Protein AF-A0A2P2LDG1-F1 (afdb_monomer_lite)

Secondary structure (DSSP, 8-state):
-HHHHSGGGGT--GGGSSB-S-TTT---B---THHHHHHHHHHHHHHHHTT-HHHHHHHTT--SS---TTTTT--SPPPP-----

Sequence (85 aa):
MVIVANPRQFKIPDWFLNRQKDYKDGKYSQVVSNALDMKLRDDLERLKKIRNHRGLRHYWGLRVRGQHTKTTGRRGKTVGVSKKR

Structure (mmCIF, N/CA/C/O backbone):
data_AF-A0A2P2LDG1-F1
#
_entry.id   AF-A0A2P2LDG1-F1
#
loop_
_atom_site.group_PDB
_atom_site.id
_atom_site.type_symbol
_atom_site.label_atom_id
_atom_site.label_alt_id
_atom_site.label_comp_id
_atom_site.label_asym_id
_atom_site.label_entity_id
_atom_site.label_seq_id
_atom_site.pdbx_PDB_ins_code
_atom_site.Cartn_x
_atom_site.Cartn_y
_atom_site.Cartn_z
_atom_site.occupancy
_atom_site.B_iso_or_equiv
_atom_site.auth_seq_id
_atom_site.auth_comp_id
_atom_site.auth_asym_id
_atom_site.auth_atom_id
_atom_site.pdbx_PDB_model_num
ATOM 1 N N . MET A 1 1 ? -23.839 -1.153 5.967 1.00 64.50 1 MET A N 1
ATOM 2 C CA . MET A 1 1 ? -22.357 -1.257 5.956 1.00 64.50 1 MET A CA 1
ATOM 3 C C . MET A 1 1 ? -21.727 -0.866 7.308 1.00 64.50 1 MET A C 1
ATOM 5 O O . MET A 1 1 ? -20.662 -0.271 7.332 1.00 64.50 1 MET A O 1
ATOM 9 N N . VAL A 1 2 ? -22.332 -1.217 8.456 1.00 83.94 2 VAL A N 1
ATOM 10 C CA . VAL A 1 2 ? -21.805 -0.800 9.780 1.00 83.94 2 VAL A CA 1
ATOM 11 C C . VAL A 1 2 ? -20.697 -1.737 10.272 1.00 83.94 2 VAL A C 1
ATOM 13 O O . VAL A 1 2 ? -19.651 -1.274 10.718 1.00 83.94 2 VAL A O 1
ATOM 16 N N . ILE A 1 3 ? -20.885 -3.050 10.092 1.00 85.94 3 ILE A N 1
ATOM 17 C CA . ILE A 1 3 ? -19.906 -4.077 10.487 1.00 85.94 3 ILE A CA 1
ATOM 18 C C . ILE A 1 3 ? -18.578 -3.891 9.750 1.00 85.94 3 ILE A C 1
ATOM 20 O O . ILE A 1 3 ? -17.519 -3.953 10.358 1.00 85.94 3 ILE A O 1
ATOM 24 N N . VAL A 1 4 ? -18.629 -3.610 8.447 1.00 87.50 4 VAL A N 1
ATOM 25 C CA . VAL A 1 4 ? -17.419 -3.435 7.631 1.00 87.50 4 VAL A CA 1
ATOM 26 C C . VAL A 1 4 ? -16.683 -2.135 7.969 1.00 87.50 4 VAL A C 1
ATOM 28 O O . VAL A 1 4 ? -15.458 -2.112 7.932 1.00 87.50 4 VAL A O 1
ATOM 31 N N . ALA A 1 5 ? -17.404 -1.068 8.328 1.00 87.81 5 ALA A N 1
ATOM 32 C CA . ALA A 1 5 ? -16.788 0.199 8.718 1.00 87.81 5 ALA A CA 1
ATOM 33 C C . ALA A 1 5 ? -16.080 0.105 10.081 1.00 87.81 5 ALA A C 1
ATOM 35 O O . ALA A 1 5 ? -14.982 0.634 10.236 1.00 87.81 5 ALA A O 1
ATOM 36 N N . ASN A 1 6 ? -16.678 -0.602 11.049 1.00 88.62 6 ASN A N 1
ATOM 37 C CA . ASN A 1 6 ? -16.154 -0.738 12.412 1.00 88.62 6 ASN A CA 1
ATOM 38 C C . ASN A 1 6 ? -16.066 -2.209 12.866 1.00 88.62 6 ASN A C 1
ATOM 40 O O . ASN A 1 6 ? -16.700 -2.590 13.851 1.00 88.62 6 ASN A O 1
ATOM 44 N N . PRO A 1 7 ? -15.253 -3.054 12.210 1.00 91.25 7 PRO A N 1
ATOM 45 C CA . PRO A 1 7 ? -15.243 -4.504 12.440 1.00 91.25 7 PRO A CA 1
ATOM 46 C C . PRO A 1 7 ? -14.838 -4.888 13.869 1.00 91.25 7 PRO A C 1
ATOM 48 O O . PRO A 1 7 ? -15.347 -5.857 14.432 1.00 91.25 7 PRO A O 1
ATOM 51 N N . ARG A 1 8 ? -13.986 -4.078 14.505 1.00 88.75 8 ARG A N 1
ATOM 52 C CA . ARG A 1 8 ? -13.525 -4.288 15.885 1.00 88.75 8 ARG A CA 1
ATOM 53 C C . ARG A 1 8 ? -14.655 -4.220 16.915 1.00 88.75 8 ARG A C 1
ATOM 55 O O . ARG A 1 8 ? -14.606 -4.935 17.909 1.00 88.75 8 ARG A O 1
ATOM 62 N N . GLN A 1 9 ? -15.683 -3.401 16.675 1.00 91.62 9 GLN A N 1
ATOM 63 C CA . GLN A 1 9 ? -16.845 -3.303 17.571 1.00 91.62 9 GLN A CA 1
ATOM 64 C C . GLN A 1 9 ? -17.673 -4.596 17.573 1.00 91.62 9 GLN A C 1
ATOM 66 O O . GLN A 1 9 ? -18.344 -4.902 18.552 1.00 91.62 9 GLN A O 1
ATOM 71 N N . PHE A 1 10 ? -17.562 -5.395 16.510 1.00 92.44 10 PHE A N 1
ATOM 72 C CA . PHE A 1 10 ? -18.251 -6.673 16.347 1.00 92.44 10 PHE A CA 1
ATOM 73 C C . PHE A 1 10 ? -17.357 -7.872 16.690 1.00 92.44 10 PHE A C 1
ATOM 75 O O . PHE A 1 10 ? -17.608 -8.980 16.226 1.00 92.44 10 PHE A O 1
ATOM 82 N N . LYS A 1 11 ? -16.313 -7.661 17.507 1.00 91.69 11 LYS A N 1
ATOM 83 C CA . LYS A 1 11 ? -15.371 -8.701 17.960 1.00 91.69 11 LYS A CA 1
ATOM 84 C C . LYS A 1 11 ? -14.585 -9.383 16.828 1.00 91.69 11 LYS A C 1
ATOM 86 O O . LYS A 1 11 ? -14.080 -10.487 17.016 1.00 91.69 11 LYS A O 1
ATOM 91 N N . ILE A 1 12 ? -14.444 -8.738 15.667 1.00 91.88 12 ILE A N 1
ATOM 92 C CA . ILE A 1 12 ? -13.579 -9.243 14.594 1.00 91.88 12 ILE A CA 1
ATOM 93 C C . ILE A 1 12 ? -12.111 -9.013 14.998 1.00 91.88 12 ILE A C 1
ATOM 95 O O . ILE A 1 12 ? -11.758 -7.876 15.326 1.00 91.88 12 ILE A O 1
ATOM 99 N N . PRO A 1 13 ? -11.251 -10.049 14.980 1.00 94.50 13 PRO A N 1
ATOM 100 C CA . PRO A 1 13 ? -9.855 -9.917 15.387 1.00 94.50 13 PRO A CA 1
ATOM 101 C C . PRO A 1 13 ? -9.021 -9.010 14.476 1.00 94.50 13 PRO A C 1
ATOM 103 O O . PRO A 1 13 ? -9.200 -8.992 13.258 1.00 94.50 13 PRO A O 1
ATOM 106 N N . ASP A 1 14 ? -8.022 -8.336 15.054 1.00 92.62 14 ASP A N 1
ATOM 107 C CA . ASP A 1 14 ? -7.136 -7.418 14.322 1.00 92.62 14 ASP A CA 1
ATOM 108 C C . ASP A 1 14 ? -6.314 -8.111 13.223 1.00 92.62 14 ASP A C 1
ATOM 110 O O . ASP A 1 14 ? -6.081 -7.522 12.167 1.00 92.62 14 ASP A O 1
ATOM 114 N N . TRP A 1 15 ? -5.923 -9.374 13.430 1.00 93.81 15 TRP A N 1
ATOM 115 C CA . TRP A 1 15 ? -5.158 -10.155 12.449 1.00 93.81 15 TRP A CA 1
ATOM 116 C C . TRP A 1 15 ? -5.942 -10.444 11.160 1.00 93.81 15 TRP A C 1
ATOM 118 O O . TRP A 1 15 ? -5.332 -10.757 10.139 1.00 93.81 15 TRP A O 1
ATOM 128 N N . PHE A 1 16 ? -7.275 -10.338 11.195 1.00 93.62 16 PHE A N 1
ATOM 129 C CA . PHE A 1 16 ? -8.144 -10.565 10.039 1.00 93.62 16 PHE A CA 1
ATOM 130 C C . PHE A 1 16 ? -8.280 -9.320 9.151 1.00 93.62 16 PHE A C 1
ATOM 132 O O . PHE A 1 16 ? -8.665 -9.415 7.985 1.00 93.62 16 PHE A O 1
ATOM 139 N N . LEU A 1 17 ? -7.967 -8.137 9.684 1.00 93.69 17 LEU A N 1
ATOM 140 C CA . LEU A 1 17 ? -8.153 -6.879 8.972 1.00 93.69 17 LEU A CA 1
ATOM 141 C C . LEU A 1 17 ? -7.134 -6.734 7.839 1.00 93.69 17 LEU A C 1
ATOM 143 O O . LEU A 1 17 ? -5.954 -7.057 7.995 1.00 93.69 17 LEU A O 1
ATOM 147 N N . ASN A 1 18 ? -7.582 -6.209 6.697 1.00 94.12 18 ASN A N 1
ATOM 148 C CA . ASN A 1 18 ? -6.746 -6.079 5.500 1.00 94.12 18 ASN A CA 1
ATOM 149 C C . ASN A 1 18 ? -5.691 -4.962 5.586 1.00 94.12 18 ASN A C 1
ATOM 151 O O . ASN A 1 18 ? -4.749 -4.943 4.790 1.00 94.12 18 ASN A O 1
ATOM 155 N N . ARG A 1 19 ? -5.824 -4.039 6.544 1.00 93.81 19 ARG A N 1
ATOM 156 C CA . ARG A 1 19 ? -4.854 -2.975 6.791 1.00 93.81 19 ARG A CA 1
ATOM 157 C C . ARG A 1 19 ? -4.551 -2.863 8.278 1.00 93.81 19 ARG A C 1
A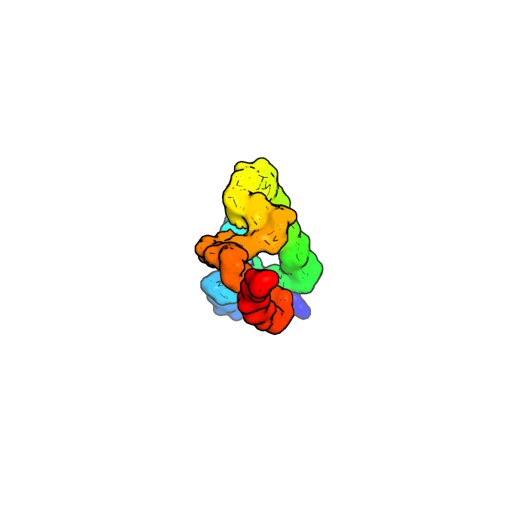TOM 159 O O . ARG A 1 19 ? -5.287 -2.250 9.051 1.00 93.81 19 ARG A O 1
ATOM 166 N N . GLN A 1 20 ? -3.431 -3.459 8.657 1.00 93.62 20 GLN A N 1
ATOM 167 C CA . GLN A 1 20 ? -2.949 -3.514 10.031 1.00 93.62 20 GLN A CA 1
ATOM 168 C C . GLN A 1 20 ? -1.837 -2.486 10.226 1.00 93.62 20 GLN A C 1
ATOM 170 O O . GLN A 1 20 ? -0.963 -2.376 9.366 1.00 93.62 20 GLN A O 1
ATOM 175 N N . LYS A 1 21 ? -1.878 -1.756 11.349 1.00 93.62 21 LYS A N 1
ATOM 176 C CA . LYS A 1 21 ? -0.859 -0.777 11.759 1.00 93.62 21 LYS A CA 1
ATOM 177 C C . LYS A 1 21 ? -0.419 0.142 10.604 1.00 93.62 21 LYS A C 1
ATOM 179 O O . LYS A 1 21 ? 0.728 0.092 10.158 1.00 93.62 21 LYS A O 1
ATOM 184 N N . ASP A 1 22 ? -1.347 0.956 10.091 1.00 93.62 22 ASP A N 1
ATOM 185 C CA . ASP A 1 22 ? -1.053 1.924 9.019 1.00 93.62 22 ASP A CA 1
ATOM 186 C C . ASP A 1 22 ? 0.130 2.832 9.411 1.00 93.62 22 ASP A C 1
ATOM 188 O O . ASP A 1 22 ? 0.285 3.224 10.565 1.00 93.62 22 ASP A O 1
ATOM 192 N N . TYR A 1 23 ? 0.994 3.153 8.451 1.00 90.31 23 TYR A N 1
ATOM 193 C CA . TYR A 1 23 ? 2.202 3.935 8.698 1.00 90.31 23 TYR A CA 1
ATOM 194 C C . TYR A 1 23 ? 1.934 5.402 9.082 1.00 90.31 23 TYR A C 1
ATOM 196 O O . TYR A 1 23 ? 2.826 6.027 9.651 1.00 90.31 23 TYR A O 1
ATOM 204 N N . LYS A 1 24 ? 0.772 5.972 8.725 1.00 91.50 24 LYS A N 1
ATOM 205 C CA . LYS A 1 24 ? 0.411 7.367 9.033 1.00 91.50 24 LYS A CA 1
ATOM 206 C C . LYS A 1 24 ? -0.144 7.493 10.448 1.00 91.50 24 LYS A C 1
ATOM 208 O O . LYS A 1 24 ? 0.282 8.357 11.201 1.00 91.50 24 LYS A O 1
ATOM 213 N N . ASP A 1 25 ? -1.121 6.659 10.779 1.00 92.56 25 ASP A N 1
ATOM 214 C CA . ASP A 1 25 ? -1.966 6.792 11.967 1.00 92.56 25 ASP A CA 1
ATOM 215 C C . ASP A 1 25 ? -1.849 5.617 12.948 1.00 92.56 25 ASP A C 1
ATOM 217 O O . ASP A 1 25 ? -2.386 5.687 14.050 1.00 92.56 25 ASP A O 1
ATOM 221 N N . GLY A 1 26 ? -1.157 4.534 12.583 1.00 92.25 26 GLY A N 1
ATOM 222 C CA . GLY A 1 26 ? -0.925 3.370 13.447 1.00 92.25 26 GLY A CA 1
ATOM 223 C C . GLY A 1 26 ? -2.158 2.498 13.695 1.00 92.25 26 GLY A C 1
ATOM 224 O O . GLY A 1 26 ? -2.072 1.515 14.431 1.00 92.25 26 GLY A O 1
ATOM 225 N N . LYS A 1 27 ? -3.303 2.833 13.093 1.00 91.81 27 LYS A N 1
ATOM 226 C CA . LYS A 1 27 ? -4.588 2.171 13.337 1.00 91.81 27 LYS A CA 1
ATOM 227 C C . LYS A 1 27 ? -4.745 0.889 12.520 1.00 91.81 27 LYS A C 1
ATOM 229 O O . LYS A 1 27 ? -4.086 0.679 11.499 1.00 91.81 27 LYS A O 1
ATOM 234 N N . TYR A 1 28 ? -5.666 0.049 12.982 1.00 92.56 28 TYR A N 1
ATOM 235 C CA . TYR A 1 28 ? -6.133 -1.149 12.290 1.00 92.56 28 TYR A CA 1
ATOM 236 C C . TYR A 1 28 ? -7.495 -0.855 11.667 1.00 92.56 28 TYR A C 1
ATOM 238 O O . TYR A 1 28 ? -8.383 -0.329 12.339 1.00 92.56 28 TYR A 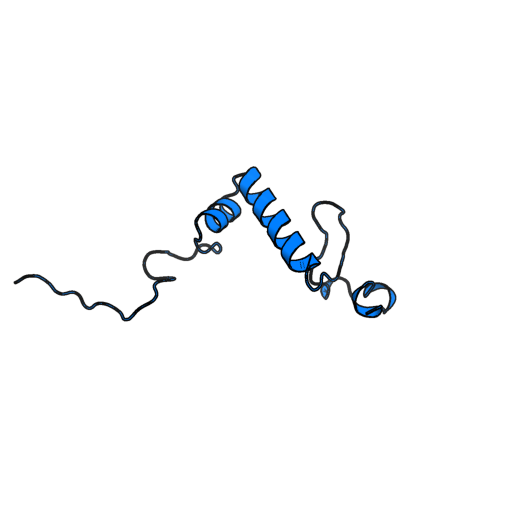O 1
ATOM 246 N N . SER A 1 29 ? -7.662 -1.167 10.386 1.00 92.56 29 SER A N 1
ATOM 247 C CA . SER A 1 29 ? -8.882 -0.848 9.643 1.00 92.56 29 SER A CA 1
ATOM 248 C C . SER A 1 29 ? -9.194 -1.910 8.596 1.00 92.56 29 SER A C 1
ATOM 250 O O . SER A 1 29 ? -8.291 -2.568 8.079 1.00 92.56 29 SER A O 1
ATOM 252 N N . GLN A 1 30 ? -10.481 -2.048 8.273 1.00 93.81 30 GLN A N 1
ATOM 253 C CA . GLN A 1 30 ? -10.926 -2.759 7.081 1.00 93.81 30 GLN A CA 1
ATOM 254 C C . GLN A 1 30 ? -11.219 -1.731 5.990 1.00 93.81 30 GLN A C 1
ATOM 256 O O . GLN A 1 30 ? -12.205 -1.001 6.054 1.00 93.81 30 GLN A O 1
ATOM 261 N N . VAL A 1 31 ? -10.345 -1.653 4.993 1.00 93.62 31 VAL A N 1
ATOM 262 C CA . VAL A 1 31 ? -10.481 -0.700 3.887 1.00 93.62 31 VAL A CA 1
ATOM 263 C C . VAL A 1 31 ? -11.278 -1.337 2.750 1.00 93.62 31 VAL A C 1
ATOM 265 O O . VAL A 1 31 ? -11.010 -2.477 2.371 1.00 93.62 31 VAL A O 1
ATOM 268 N N . VAL A 1 32 ? -12.249 -0.611 2.194 1.00 93.31 32 VAL A N 1
ATOM 269 C CA . VAL A 1 32 ? -13.192 -1.127 1.186 1.00 93.31 32 VAL A CA 1
ATOM 270 C C . VAL A 1 32 ? -13.382 -0.126 0.050 1.00 93.31 32 VAL A C 1
ATOM 272 O O . VAL A 1 32 ? -13.284 1.083 0.269 1.00 93.31 32 VAL A O 1
ATOM 275 N N . SER A 1 33 ? -13.733 -0.631 -1.138 1.00 92.06 33 SER A N 1
ATOM 276 C CA . SER A 1 33 ? -14.124 0.175 -2.305 1.00 92.06 33 SER A CA 1
ATOM 277 C C . SER A 1 33 ? -13.082 1.268 -2.617 1.00 92.06 33 SER A C 1
ATOM 279 O O . SER A 1 33 ? -11.883 0.999 -2.582 1.00 92.06 33 SER A O 1
ATOM 281 N N . ASN A 1 34 ? -13.516 2.500 -2.877 1.00 92.69 34 ASN A N 1
ATOM 282 C CA . ASN A 1 34 ? -12.669 3.617 -3.301 1.00 92.69 34 ASN A CA 1
ATOM 283 C C . ASN A 1 34 ? -11.520 3.926 -2.329 1.00 92.69 34 ASN A C 1
ATOM 285 O O . ASN A 1 34 ? -10.434 4.327 -2.752 1.00 92.69 34 ASN A O 1
ATOM 289 N N . ALA A 1 35 ? -11.726 3.716 -1.025 1.00 91.81 35 ALA A N 1
ATOM 290 C CA . ALA A 1 35 ? -10.686 3.958 -0.030 1.00 91.81 35 ALA A CA 1
ATOM 291 C C . ALA A 1 35 ? -9.494 2.999 -0.199 1.00 91.81 35 ALA A C 1
ATOM 293 O O . ALA A 1 35 ? -8.364 3.365 0.127 1.00 91.81 35 ALA A O 1
ATOM 294 N N . LEU A 1 36 ? -9.724 1.791 -0.731 1.00 93.31 36 LEU A N 1
ATOM 295 C CA . LEU A 1 36 ? -8.677 0.791 -0.951 1.00 93.31 36 LEU A CA 1
ATOM 296 C C . LEU A 1 36 ? -7.710 1.257 -2.040 1.00 93.31 36 LEU A C 1
ATOM 298 O O . LEU A 1 36 ? -6.496 1.258 -1.831 1.00 93.31 36 LEU A O 1
ATOM 302 N N . ASP A 1 37 ? -8.253 1.731 -3.159 1.00 94.19 37 ASP A N 1
ATOM 303 C CA . ASP A 1 37 ? -7.458 2.236 -4.277 1.00 94.19 37 ASP A CA 1
ATOM 304 C C . ASP A 1 37 ? -6.691 3.505 -3.901 1.00 94.19 37 ASP A C 1
ATOM 306 O O . ASP A 1 37 ? -5.519 3.656 -4.257 1.00 94.19 37 ASP A O 1
ATOM 310 N N . MET A 1 38 ? -7.314 4.404 -3.132 1.00 95.62 38 MET A N 1
ATOM 311 C CA . MET A 1 38 ? -6.635 5.593 -2.616 1.00 95.62 38 MET A CA 1
ATOM 312 C C . MET A 1 38 ? -5.463 5.225 -1.701 1.00 95.62 38 MET A C 1
ATOM 314 O O . MET A 1 38 ? -4.362 5.745 -1.881 1.00 95.62 38 MET A O 1
ATOM 318 N N . LYS A 1 39 ? -5.655 4.284 -0.766 1.00 94.06 39 LYS A N 1
ATOM 319 C CA . LYS A 1 39 ? -4.579 3.824 0.126 1.00 94.06 39 LYS A CA 1
ATOM 320 C C . LYS A 1 39 ? -3.434 3.164 -0.645 1.00 94.06 39 LYS A C 1
ATOM 322 O O . LYS A 1 39 ? -2.274 3.436 -0.342 1.00 94.06 39 LYS A O 1
ATOM 327 N N . LEU A 1 40 ? -3.734 2.359 -1.667 1.00 94.75 40 LEU A N 1
ATOM 328 C CA . LEU A 1 40 ? -2.708 1.754 -2.519 1.00 94.75 40 LEU A CA 1
ATOM 329 C C . LEU A 1 40 ? -1.891 2.815 -3.275 1.00 94.75 40 LEU A C 1
ATOM 331 O O . LEU A 1 40 ? -0.665 2.710 -3.351 1.00 94.75 40 LEU A O 1
ATOM 335 N N . ARG A 1 41 ? -2.553 3.844 -3.819 1.00 95.94 41 ARG A N 1
ATOM 336 C CA . ARG A 1 41 ? -1.878 4.960 -4.501 1.00 95.94 41 ARG A CA 1
ATOM 337 C C . ARG A 1 41 ? -0.951 5.715 -3.551 1.00 95.94 41 ARG A C 1
ATOM 339 O O . ARG A 1 41 ? 0.214 5.906 -3.894 1.00 95.94 41 ARG A O 1
ATOM 346 N N . ASP A 1 42 ? -1.430 6.059 -2.357 1.00 95.44 42 ASP A N 1
ATOM 347 C CA . ASP A 1 42 ? -0.642 6.725 -1.312 1.00 95.44 42 ASP A CA 1
ATOM 348 C C . ASP A 1 42 ? 0.601 5.911 -0.911 1.00 95.44 42 ASP A C 1
ATOM 350 O O . ASP A 1 42 ? 1.708 6.453 -0.824 1.00 95.44 42 ASP A O 1
ATOM 354 N N . ASP A 1 43 ? 0.437 4.601 -0.692 1.00 95.12 43 ASP A N 1
ATOM 355 C CA . ASP A 1 43 ? 1.532 3.708 -0.308 1.00 95.12 43 ASP A CA 1
ATOM 356 C C . ASP A 1 43 ? 2.605 3.627 -1.408 1.00 95.12 43 ASP A C 1
ATOM 358 O O . ASP A 1 43 ? 3.804 3.712 -1.122 1.00 95.12 43 ASP A O 1
ATOM 362 N N . LEU A 1 44 ? 2.193 3.488 -2.673 1.00 96.44 44 LEU A N 1
ATOM 363 C CA . LEU A 1 44 ? 3.114 3.451 -3.810 1.00 96.44 44 LEU A CA 1
ATOM 364 C C . LEU A 1 44 ? 3.821 4.789 -4.012 1.00 96.44 44 LEU A C 1
ATOM 366 O O . LEU A 1 44 ? 5.029 4.807 -4.251 1.00 96.44 44 LEU A O 1
ATOM 370 N N . GLU A 1 45 ? 3.103 5.900 -3.884 1.00 96.88 45 GLU A N 1
ATOM 371 C CA . GLU A 1 45 ? 3.666 7.238 -4.036 1.00 96.88 45 GLU A CA 1
ATOM 372 C C . GLU A 1 45 ? 4.705 7.536 -2.952 1.00 96.88 45 GLU A C 1
ATOM 374 O O . GLU A 1 45 ? 5.800 8.022 -3.243 1.00 96.88 45 GLU A O 1
ATOM 379 N N . ARG A 1 46 ? 4.438 7.132 -1.706 1.00 96.69 46 ARG A N 1
ATOM 380 C CA . ARG A 1 46 ? 5.430 7.205 -0.628 1.00 96.69 46 ARG A CA 1
ATOM 381 C C . ARG A 1 46 ? 6.697 6.417 -0.963 1.00 96.69 46 ARG A C 1
ATOM 383 O O . ARG A 1 46 ? 7.801 6.925 -0.772 1.00 96.69 46 ARG A O 1
ATOM 390 N N . LEU A 1 47 ? 6.563 5.184 -1.460 1.00 96.81 47 LEU A N 1
ATOM 391 C CA . LEU A 1 47 ? 7.722 4.355 -1.811 1.00 96.81 47 LEU A CA 1
ATOM 392 C C . LEU A 1 47 ? 8.536 4.947 -2.970 1.00 96.81 47 LEU A C 1
ATOM 394 O O . LEU A 1 47 ? 9.763 4.828 -2.958 1.00 96.81 47 LEU A O 1
ATOM 398 N N . LYS A 1 48 ? 7.875 5.589 -3.941 1.00 96.38 48 LYS A N 1
ATOM 399 C CA . LYS A 1 48 ? 8.539 6.317 -5.032 1.00 96.38 48 LYS A CA 1
ATOM 400 C C . LYS A 1 48 ? 9.315 7.522 -4.508 1.00 96.38 48 LYS A C 1
ATOM 402 O O . LYS A 1 48 ? 10.488 7.661 -4.842 1.00 96.38 48 LYS A O 1
ATOM 407 N N . LYS A 1 49 ? 8.707 8.338 -3.639 1.00 97.12 49 LYS A N 1
ATOM 408 C CA . LYS A 1 49 ? 9.348 9.525 -3.042 1.00 97.12 49 LYS A CA 1
ATOM 409 C C . LYS A 1 49 ? 10.599 9.178 -2.234 1.00 97.12 49 LYS A C 1
ATOM 411 O O . LYS A 1 49 ? 11.617 9.842 -2.378 1.00 97.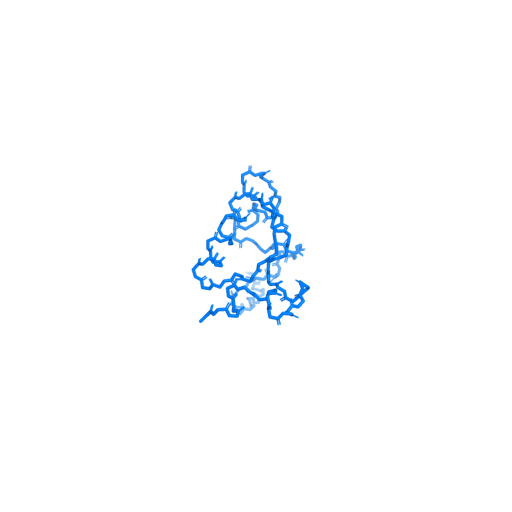12 49 LYS A O 1
ATOM 416 N N . ILE A 1 50 ? 10.554 8.093 -1.459 1.00 97.00 50 ILE A N 1
ATOM 417 C CA . ILE A 1 50 ? 11.708 7.583 -0.691 1.00 97.00 50 ILE A CA 1
ATOM 418 C C . IL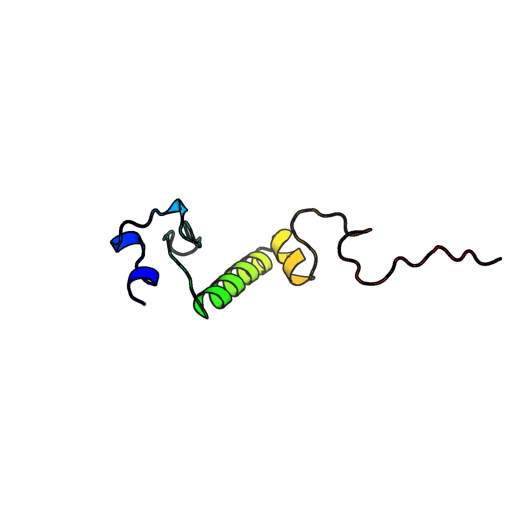E A 1 50 ? 12.777 6.947 -1.608 1.00 97.00 50 ILE A C 1
ATOM 420 O O . ILE A 1 50 ? 13.889 6.676 -1.169 1.00 97.00 50 ILE A O 1
ATOM 424 N N . ARG A 1 51 ? 12.460 6.694 -2.888 1.00 95.56 51 ARG A N 1
ATOM 425 C CA . ARG A 1 51 ? 13.299 5.946 -3.845 1.00 95.56 51 ARG A CA 1
ATOM 426 C C . ARG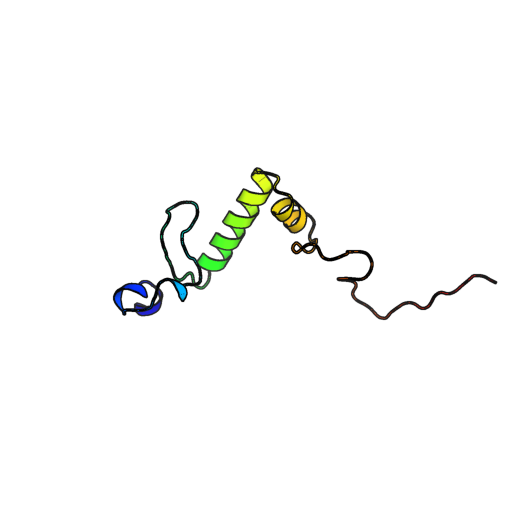 A 1 51 ? 13.649 4.533 -3.373 1.00 95.56 51 ARG A C 1
ATOM 428 O O . ARG A 1 51 ? 14.706 3.993 -3.691 1.00 95.56 51 ARG A O 1
ATOM 435 N N . ASN A 1 52 ? 12.733 3.889 -2.651 1.00 96.75 52 ASN A N 1
ATOM 436 C CA . ASN A 1 52 ? 12.905 2.490 -2.271 1.00 96.75 52 ASN A CA 1
ATOM 437 C C . ASN A 1 52 ? 12.871 1.607 -3.533 1.00 96.75 52 ASN A C 1
ATOM 439 O O . ASN A 1 52 ? 11.999 1.787 -4.386 1.00 96.75 52 ASN A O 1
ATOM 443 N N . HIS A 1 53 ? 13.761 0.611 -3.629 1.00 96.44 53 HIS A N 1
ATOM 444 C CA . HIS A 1 53 ? 13.823 -0.343 -4.743 1.00 96.44 53 HIS A CA 1
ATOM 445 C C . HIS A 1 53 ? 12.447 -0.909 -5.128 1.00 96.44 53 HIS A C 1
ATOM 447 O O . HIS A 1 53 ? 12.099 -0.974 -6.308 1.00 96.44 53 HIS A O 1
ATOM 453 N N . ARG A 1 54 ? 11.622 -1.265 -4.132 1.00 97.00 54 ARG A N 1
ATOM 454 C CA . ARG A 1 54 ? 10.271 -1.794 -4.366 1.00 97.00 54 ARG A CA 1
ATOM 455 C C . ARG A 1 54 ? 9.351 -0.765 -5.035 1.00 97.00 54 ARG A C 1
ATOM 457 O O . ARG A 1 54 ? 8.591 -1.120 -5.931 1.00 97.00 54 ARG A O 1
ATOM 464 N N . GLY A 1 55 ? 9.439 0.499 -4.618 1.00 97.00 55 GLY A N 1
ATOM 465 C CA . GLY A 1 55 ? 8.680 1.617 -5.188 1.00 97.00 55 GLY A CA 1
ATOM 466 C C . GLY A 1 55 ? 9.111 1.959 -6.610 1.00 97.00 55 GLY A C 1
ATOM 467 O O . GLY A 1 55 ? 8.263 2.113 -7.486 1.00 97.00 55 GLY A O 1
ATOM 468 N N . LEU A 1 56 ? 10.423 1.995 -6.860 1.00 96.75 56 LEU A N 1
ATOM 469 C CA . LEU A 1 56 ? 10.977 2.227 -8.196 1.00 96.75 56 LEU A CA 1
ATOM 470 C C . LEU A 1 56 ? 10.581 1.117 -9.175 1.00 96.75 56 LEU A C 1
ATOM 472 O O . LEU A 1 56 ? 10.169 1.402 -10.293 1.00 96.75 56 LEU A O 1
ATOM 476 N N . ARG A 1 57 ? 10.592 -0.150 -8.743 1.00 96.31 57 ARG A N 1
ATOM 477 C CA . ARG A 1 57 ? 10.095 -1.254 -9.576 1.00 96.31 57 ARG A CA 1
ATOM 478 C C . ARG A 1 57 ? 8.613 -1.119 -9.915 1.00 96.31 57 ARG A C 1
ATOM 480 O O . ARG A 1 57 ? 8.254 -1.350 -11.064 1.00 96.31 57 ARG A O 1
ATOM 487 N N . HIS A 1 58 ? 7.774 -0.715 -8.958 1.00 96.31 58 HIS A N 1
ATOM 488 C CA . HIS A 1 58 ? 6.368 -0.413 -9.239 1.00 96.31 58 HIS A CA 1
ATOM 489 C C . HIS A 1 58 ? 6.216 0.729 -10.250 1.00 96.31 58 HIS A C 1
ATOM 491 O O . HIS A 1 58 ? 5.368 0.638 -11.131 1.00 96.31 58 HIS A O 1
ATOM 497 N N . TYR A 1 59 ? 7.042 1.772 -10.151 1.00 95.19 59 TYR A N 1
ATOM 498 C CA . TYR A 1 59 ? 7.053 2.877 -11.110 1.00 95.19 59 TYR A CA 1
ATOM 499 C C . TYR A 1 59 ? 7.451 2.426 -12.524 1.00 95.19 59 TYR A C 1
ATOM 501 O O . TYR A 1 59 ? 6.810 2.819 -13.490 1.00 95.19 59 TYR A O 1
ATOM 509 N N . TRP A 1 60 ? 8.441 1.539 -12.647 1.00 93.94 60 TRP A N 1
ATOM 510 C CA . TRP A 1 60 ? 8.884 0.978 -13.930 1.00 93.94 60 TRP A CA 1
ATOM 511 C C . TRP A 1 60 ? 8.013 -0.175 -14.461 1.00 93.94 60 TRP A C 1
ATOM 513 O O . TRP A 1 60 ? 8.335 -0.751 -15.497 1.00 93.94 60 TRP A O 1
ATOM 523 N N . GLY A 1 61 ? 6.952 -0.574 -13.751 1.00 92.38 61 GLY A N 1
ATOM 524 C CA . GLY A 1 61 ? 6.115 -1.714 -14.147 1.00 92.38 61 GLY A CA 1
ATOM 525 C C . GLY A 1 61 ? 6.810 -3.081 -14.035 1.00 92.38 61 GLY A C 1
ATOM 526 O O . GLY A 1 61 ? 6.380 -4.055 -14.652 1.00 92.38 61 GLY A O 1
ATOM 527 N N . LEU A 1 62 ? 7.881 -3.181 -13.243 1.00 92.94 62 LEU A N 1
ATOM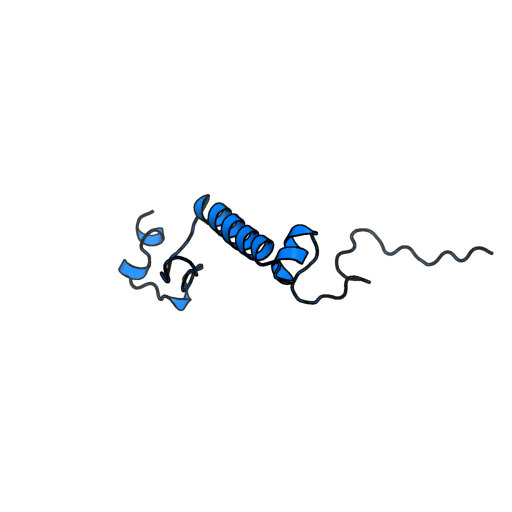 528 C CA . LEU A 1 62 ? 8.605 -4.427 -12.999 1.00 92.94 62 LEU A CA 1
ATOM 529 C C . LEU A 1 62 ? 8.032 -5.177 -11.796 1.00 92.94 62 LEU A C 1
ATOM 531 O O . LEU A 1 62 ? 7.555 -4.595 -10.821 1.00 92.94 62 LEU A O 1
ATOM 535 N N . ARG A 1 63 ? 8.153 -6.507 -11.815 1.00 92.31 63 ARG A N 1
ATOM 536 C CA . ARG A 1 63 ? 7.749 -7.321 -10.667 1.00 92.31 63 ARG A CA 1
ATOM 537 C C . ARG A 1 63 ? 8.671 -7.091 -9.466 1.00 92.31 63 ARG A C 1
ATOM 539 O O . ARG A 1 63 ? 9.885 -6.961 -9.624 1.00 92.31 63 ARG A O 1
ATOM 546 N N . VAL A 1 64 ? 8.106 -7.096 -8.260 1.00 95.31 64 VAL A N 1
ATOM 547 C CA . VAL A 1 64 ? 8.759 -6.547 -7.056 1.00 95.31 64 VAL A CA 1
ATOM 548 C C . VAL A 1 64 ? 9.355 -7.566 -6.079 1.00 95.31 64 VAL A C 1
ATOM 550 O O . VAL A 1 64 ? 10.118 -7.178 -5.202 1.00 95.31 64 VAL A O 1
ATOM 553 N N . ARG A 1 65 ? 9.035 -8.860 -6.214 1.00 95.12 65 ARG A N 1
ATOM 554 C CA . ARG A 1 65 ? 9.433 -9.924 -5.264 1.00 95.12 65 ARG A CA 1
ATOM 555 C C . ARG A 1 65 ? 10.760 -10.620 -5.619 1.00 95.12 65 ARG A C 1
ATOM 557 O O . ARG A 1 65 ? 10.917 -11.800 -5.345 1.00 95.12 65 ARG A O 1
ATOM 564 N N . GLY A 1 66 ? 11.678 -9.927 -6.295 1.00 91.75 66 GLY A N 1
ATOM 565 C CA . GLY A 1 66 ? 12.998 -10.484 -6.644 1.00 91.75 66 GLY A CA 1
ATOM 566 C C . GLY A 1 66 ? 13.004 -11.507 -7.788 1.00 91.75 66 GLY A C 1
ATOM 567 O O . GLY A 1 66 ? 13.977 -12.223 -7.974 1.00 91.75 66 GLY A O 1
ATOM 568 N N . GLN A 1 67 ? 11.935 -11.582 -8.580 1.00 93.62 67 GLN A N 1
ATOM 569 C CA . GLN A 1 67 ? 11.872 -12.511 -9.710 1.00 93.62 67 GLN A CA 1
ATOM 570 C C . GLN A 1 67 ? 12.878 -12.141 -10.810 1.00 93.62 67 GLN A C 1
ATOM 572 O O . GLN A 1 67 ? 13.012 -10.967 -11.172 1.00 93.62 67 GLN A O 1
ATOM 577 N N . HIS A 1 68 ? 13.521 -13.156 -11.397 1.00 91.88 68 HIS A N 1
ATOM 578 C CA . HIS A 1 68 ? 14.410 -12.989 -12.546 1.00 91.88 68 HIS A CA 1
ATOM 579 C C . HIS A 1 68 ? 13.627 -12.550 -13.787 1.00 91.88 68 HIS A C 1
ATOM 581 O O . HIS A 1 68 ? 12.740 -13.259 -14.266 1.00 91.88 68 HIS A O 1
ATOM 587 N N . THR A 1 69 ? 13.994 -11.402 -14.351 1.00 87.44 69 THR A N 1
ATOM 588 C CA . THR A 1 69 ? 13.312 -10.776 -15.496 1.00 87.44 69 THR A CA 1
ATOM 589 C C . THR A 1 69 ? 13.658 -11.407 -16.848 1.00 87.44 69 THR A C 1
ATOM 591 O O . THR A 1 69 ? 13.003 -11.105 -17.842 1.00 87.44 69 THR A O 1
ATOM 594 N N . LYS A 1 70 ? 14.656 -12.306 -16.912 1.00 87.12 70 LYS A N 1
ATOM 595 C CA . LYS A 1 70 ? 15.072 -12.974 -18.160 1.00 87.12 70 LYS A CA 1
ATOM 596 C C . LYS A 1 70 ? 13.918 -13.757 -18.793 1.00 87.12 70 LYS A C 1
ATOM 598 O O . LYS A 1 70 ? 13.638 -13.577 -19.978 1.00 87.12 70 LYS A O 1
ATOM 603 N N . THR A 1 71 ? 13.252 -14.591 -17.998 1.00 84.62 71 THR A N 1
ATOM 604 C CA . THR A 1 71 ? 12.170 -15.495 -18.426 1.00 84.62 71 THR A CA 1
ATOM 605 C C . THR A 1 71 ? 10.807 -15.090 -17.861 1.00 84.62 71 THR A C 1
ATOM 607 O O . THR A 1 71 ? 9.787 -15.252 -18.527 1.00 84.62 71 THR A O 1
ATOM 610 N N . THR A 1 72 ? 10.768 -14.525 -16.652 1.00 87.25 72 THR A N 1
ATOM 611 C CA . THR A 1 72 ? 9.520 -14.244 -15.933 1.00 87.25 72 THR A CA 1
ATOM 612 C C . THR A 1 72 ? 8.799 -13.012 -16.481 1.00 87.25 72 THR A C 1
ATOM 614 O O . THR A 1 72 ? 9.392 -11.946 -16.611 1.00 87.25 72 THR A O 1
ATOM 617 N N . GLY A 1 73 ? 7.483 -13.111 -16.702 1.00 82.19 73 GLY A N 1
ATOM 618 C CA . GLY A 1 73 ? 6.643 -11.966 -17.084 1.00 82.19 73 GLY A CA 1
ATOM 619 C C . GLY A 1 73 ? 6.579 -11.671 -18.580 1.00 82.19 73 GLY A C 1
ATOM 620 O O . GLY A 1 73 ? 5.929 -10.702 -18.963 1.00 82.19 73 GLY A O 1
ATOM 621 N N . ARG A 1 74 ? 7.185 -12.517 -19.420 1.00 84.81 74 ARG A N 1
ATOM 622 C CA . ARG A 1 74 ? 6.976 -12.478 -20.870 1.00 84.81 74 ARG A CA 1
ATOM 623 C C . ARG A 1 74 ? 5.577 -12.997 -21.216 1.00 84.81 74 ARG A C 1
ATOM 625 O O . ARG A 1 74 ? 5.084 -13.927 -20.583 1.00 84.81 74 ARG A O 1
ATOM 632 N N . ARG A 1 75 ? 4.938 -12.373 -22.205 1.00 79.31 75 ARG A N 1
ATOM 633 C CA . ARG A 1 75 ? 3.652 -12.790 -22.783 1.00 79.31 75 ARG A CA 1
ATOM 634 C C . ARG A 1 75 ? 3.881 -13.137 -24.257 1.00 79.31 75 ARG A C 1
ATOM 636 O O . ARG A 1 75 ? 4.652 -12.446 -24.914 1.00 79.31 75 ARG A O 1
ATOM 643 N N . GLY A 1 76 ? 3.236 -14.194 -24.750 1.00 76.88 76 GLY A N 1
ATOM 644 C CA . GLY A 1 76 ? 3.431 -14.739 -26.103 1.00 76.88 76 GLY A CA 1
ATOM 645 C C . GLY A 1 76 ? 4.035 -16.150 -26.101 1.00 76.88 76 GLY A C 1
ATOM 646 O O . GLY A 1 76 ? 4.542 -16.608 -25.077 1.00 76.88 76 GLY A O 1
ATOM 647 N N . LYS A 1 77 ? 3.951 -16.859 -27.237 1.00 72.75 77 LYS A N 1
ATOM 648 C CA . LYS A 1 77 ? 4.567 -18.188 -27.411 1.00 72.75 77 LYS A CA 1
ATOM 649 C C . LYS A 1 77 ? 6.095 -18.064 -27.414 1.00 72.75 77 LYS A C 1
ATOM 651 O O . LYS A 1 77 ? 6.635 -17.073 -27.903 1.00 72.75 77 LYS A O 1
ATOM 656 N N . THR A 1 78 ? 6.788 -19.074 -26.892 1.00 70.81 78 THR A N 1
ATOM 657 C CA . THR A 1 78 ? 8.249 -19.182 -26.989 1.00 70.81 78 THR A CA 1
ATOM 658 C C . THR A 1 78 ? 8.661 -19.120 -28.459 1.00 70.81 78 THR A C 1
ATOM 660 O O . THR A 1 78 ? 8.268 -19.981 -29.243 1.00 70.81 78 THR A O 1
ATOM 663 N N . VAL A 1 79 ? 9.442 -18.109 -28.842 1.00 67.44 79 VAL A N 1
ATOM 664 C CA . VAL A 1 79 ? 10.091 -18.094 -30.155 1.00 67.44 79 VAL A CA 1
ATOM 665 C C . VAL A 1 79 ? 11.253 -19.086 -30.106 1.00 67.44 79 VAL A C 1
ATOM 667 O O . VAL A 1 79 ? 12.162 -18.950 -29.286 1.00 67.44 79 VAL A O 1
ATOM 670 N N . GLY A 1 80 ? 11.184 -20.135 -30.927 1.00 74.19 80 GLY A N 1
ATOM 671 C CA . GLY A 1 80 ? 12.318 -21.031 -31.142 1.00 74.19 80 GLY A CA 1
ATOM 672 C C . GLY A 1 80 ? 13.512 -20.259 -31.712 1.00 74.19 80 GLY A C 1
ATOM 673 O O . GLY A 1 80 ? 13.348 -19.228 -32.365 1.00 74.19 80 GLY A O 1
ATOM 674 N N . VAL A 1 81 ? 14.729 -20.737 -31.453 1.00 74.56 81 VAL A N 1
ATOM 675 C CA . VAL A 1 81 ? 15.951 -20.100 -31.959 1.00 74.56 81 VAL A CA 1
ATOM 676 C C . VAL A 1 81 ? 16.093 -20.410 -33.451 1.00 74.56 81 VAL A C 1
ATOM 678 O O . VAL A 1 81 ? 16.494 -21.508 -33.822 1.00 74.56 81 VAL A O 1
ATOM 681 N N . SER A 1 82 ? 15.794 -19.440 -34.313 1.00 64.62 82 SER A N 1
ATOM 682 C CA . SER A 1 82 ? 16.192 -19.480 -35.723 1.00 64.62 82 SER A CA 1
ATOM 683 C C . SER A 1 82 ? 17.641 -18.995 -35.820 1.00 64.62 82 SER A C 1
ATOM 685 O O . SER A 1 82 ? 17.908 -17.797 -35.697 1.00 64.62 82 SER A O 1
ATOM 687 N N . LYS A 1 83 ? 18.588 -19.917 -36.017 1.00 67.50 83 LYS A N 1
ATOM 688 C CA . LYS A 1 83 ? 19.945 -19.559 -36.446 1.00 67.50 83 LYS A CA 1
ATOM 689 C C . LYS A 1 83 ? 19.918 -19.297 -37.948 1.00 67.50 83 LYS A C 1
ATOM 691 O O . LYS A 1 83 ? 19.388 -20.113 -38.699 1.00 67.50 83 LYS A O 1
ATOM 696 N N . LYS A 1 84 ? 20.493 -18.173 -38.374 1.00 58.53 84 LYS A N 1
ATOM 697 C CA . LYS A 1 84 ? 20.740 -17.907 -39.793 1.00 58.53 84 LYS A CA 1
ATOM 698 C C . LYS A 1 84 ? 21.713 -18.983 -40.299 1.00 58.53 84 LYS A C 1
ATOM 700 O O . LYS A 1 84 ? 22.753 -19.173 -39.667 1.00 58.53 84 LYS A O 1
ATOM 705 N N . ARG A 1 85 ? 21.322 -19.726 -41.338 1.00 55.09 85 ARG A N 1
ATOM 706 C CA . ARG A 1 85 ? 22.276 -20.493 -42.150 1.00 55.09 85 ARG A CA 1
ATOM 707 C C . ARG A 1 85 ? 23.091 -19.530 -42.997 1.00 55.09 85 ARG A C 1
ATOM 709 O O . ARG A 1 85 ? 22.514 -18.491 -43.395 1.00 55.09 85 ARG A O 1
#

Organism: Rhizophora mucronata (NCBI:txid61149)

Foldseek 3Di:
DVCQFCVVVVVDDLVPAPDALDPPPGDGHRADDPRVVVSVVVVLVVCVVVVPQQSVCVVVVHDRPPDDPPPPPDDDDDDDDDDDD

pLDDT: mean 89.43, std 9.31, range [55.09, 97.12]

Radius of gyration: 20.1 Å; chains: 1; bounding box: 45×31×60 Å

InterPro domains:
  IPR001892 Small ribosomal subunit protein uS13 [PF00416] (3-75)
  IPR010979 Small ribosomal subunit protein uS13-like, H2TH [SSF46946] (27-81)
  IPR018269 Small ribosomal subunit protein uS13, conserved site [PS00646] (54-67)
  IPR027437 Small ribosomal subunit protein uS13, C-terminal [G3DSA:4.10.910.10] (25-75)